Protein AF-A0A382G073-F1 (afdb_monomer_lite)

Sequence (116 aa):
VAFASDPERPVTLIGGKNGSGKTTLLESILVALYGSRSRGLLGFTNYPEFLRELTHDSSSDGSISLVFDRREDGKDRRYGLVRRWKVPLYDPPKERFTVTVDGEERTDLVASWPEY

pLDDT: mean 92.09, std 7.28, range [54.09, 98.06]

Radius of gyration: 15.66 Å; chains: 1; bounding box: 41×27×48 Å

Foldseek 3Di:
DDDDADPVRRDDDDDDDPVPCPVVVVLLVLCQQAPVNCCVVPVDDDRLVVLVVNDDPVDQKDKGKDWDWDQDPNDTKIKIKMWMWGRDPPDRIDIDIWMDIPRHTDPVCVVCSNVD

Structure (mmCIF, N/CA/C/O backbone):
data_AF-A0A382G073-F1
#
_entry.id   AF-A0A382G073-F1
#
loop_
_atom_site.group_PDB
_atom_site.id
_atom_site.type_symbol
_atom_site.label_atom_id
_atom_site.label_alt_id
_atom_site.label_comp_id
_atom_site.label_asym_id
_atom_site.label_entity_id
_atom_site.label_seq_id
_atom_site.pdbx_PDB_ins_code
_atom_site.Cartn_x
_atom_site.Cartn_y
_atom_site.Cartn_z
_atom_site.occupancy
_atom_site.B_iso_or_equiv
_atom_site.auth_seq_id
_atom_site.auth_comp_id
_atom_site.auth_asym_id
_atom_site.auth_atom_id
_atom_site.pdbx_PDB_model_num
ATOM 1 N N . VAL A 1 1 ? 2.695 -12.979 7.582 1.00 54.09 1 VAL A N 1
ATOM 2 C CA . VAL A 1 1 ? 2.792 -12.441 8.961 1.00 54.09 1 VAL A CA 1
ATOM 3 C C . VAL A 1 1 ? 1.820 -11.282 9.061 1.00 54.09 1 VAL A C 1
ATOM 5 O O . VAL A 1 1 ? 1.816 -10.470 8.147 1.00 54.09 1 VAL A O 1
ATOM 8 N N . ALA A 1 2 ? 0.972 -11.242 10.088 1.00 64.12 2 ALA A N 1
ATOM 9 C CA . ALA A 1 2 ? 0.110 -10.094 10.363 1.00 64.12 2 ALA A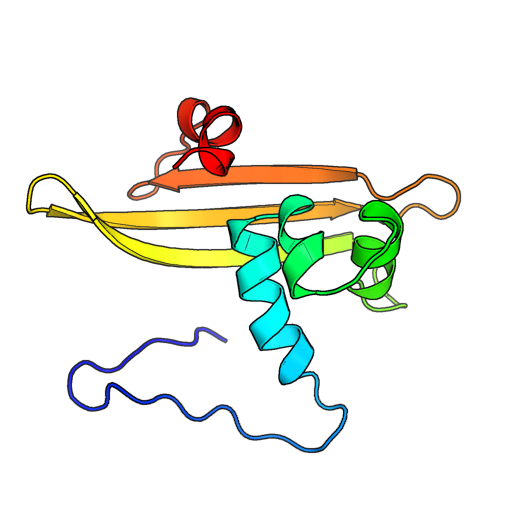 CA 1
ATOM 10 C C . ALA A 1 2 ? 0.747 -9.271 11.489 1.00 64.12 2 ALA A C 1
ATOM 12 O O . ALA A 1 2 ? 1.119 -9.838 12.516 1.00 64.12 2 ALA A O 1
ATOM 13 N N . PHE A 1 3 ? 0.901 -7.965 11.283 1.00 70.00 3 PHE A N 1
ATOM 14 C CA . PHE A 1 3 ? 1.297 -7.030 12.334 1.00 70.00 3 PHE A CA 1
ATOM 15 C C . PHE A 1 3 ? 0.010 -6.445 12.915 1.00 70.00 3 PHE A C 1
ATOM 17 O O . PHE A 1 3 ? -0.727 -5.775 12.197 1.00 70.00 3 PHE A O 1
ATOM 24 N N . ALA A 1 4 ? -0.294 -6.752 14.174 1.00 67.19 4 ALA A N 1
ATOM 25 C CA . ALA A 1 4 ? -1.484 -6.268 14.865 1.00 67.19 4 ALA A CA 1
ATOM 26 C C . ALA A 1 4 ? -1.071 -5.611 16.184 1.00 67.19 4 ALA A C 1
ATOM 28 O O . ALA A 1 4 ? -0.150 -6.089 16.851 1.00 67.19 4 ALA A O 1
ATOM 29 N N . SER A 1 5 ? -1.748 -4.523 16.547 1.00 70.38 5 SER A N 1
ATOM 30 C CA . SER A 1 5 ? -1.601 -3.911 17.863 1.00 70.38 5 SER A CA 1
ATOM 31 C C . SER A 1 5 ? -2.304 -4.767 18.912 1.00 70.38 5 SER A C 1
ATOM 33 O O . SER A 1 5 ? -3.456 -5.157 18.726 1.00 70.38 5 SER A O 1
ATOM 35 N N . ASP A 1 6 ? -1.628 -5.013 20.026 1.00 79.75 6 ASP A N 1
ATOM 36 C CA . ASP A 1 6 ? -2.236 -5.549 21.240 1.00 79.75 6 ASP A CA 1
ATOM 37 C C . ASP A 1 6 ? -2.784 -4.355 22.051 1.00 79.75 6 ASP A C 1
ATOM 39 O O . ASP A 1 6 ? -2.021 -3.423 22.318 1.00 79.75 6 ASP A O 1
ATOM 43 N N . PRO A 1 7 ? -4.078 -4.320 22.425 1.00 83.19 7 PRO A N 1
ATOM 44 C CA . PRO A 1 7 ? -4.639 -3.224 23.218 1.00 83.19 7 PRO A CA 1
ATOM 45 C C . PRO A 1 7 ? -3.909 -2.984 24.546 1.00 83.19 7 PRO A C 1
ATOM 47 O O . PRO A 1 7 ? -3.840 -1.847 25.010 1.00 83.19 7 PRO A O 1
ATOM 50 N N . GLU A 1 8 ? -3.330 -4.028 25.142 1.00 91.31 8 GLU A N 1
ATOM 51 C CA . GLU A 1 8 ? -2.535 -3.924 26.369 1.00 91.31 8 GLU A CA 1
ATOM 52 C C . GLU A 1 8 ? -1.066 -3.573 26.081 1.00 91.31 8 GLU A C 1
ATOM 54 O O . GLU A 1 8 ? -0.332 -3.134 26.970 1.00 91.31 8 GLU A O 1
ATOM 59 N N . ARG A 1 9 ? -0.616 -3.748 24.832 1.00 87.00 9 ARG A N 1
ATOM 60 C CA . ARG A 1 9 ? 0.751 -3.469 24.366 1.00 87.00 9 ARG A CA 1
ATOM 61 C C . ARG A 1 9 ? 0.705 -2.744 23.015 1.00 87.00 9 ARG A C 1
ATOM 63 O O . ARG A 1 9 ? 1.034 -3.331 21.980 1.00 87.00 9 ARG A O 1
ATOM 70 N N . PRO A 1 10 ? 0.345 -1.447 23.006 1.00 87.94 10 PRO A N 1
ATOM 71 C CA . PRO A 1 10 ? 0.025 -0.706 21.781 1.00 87.94 10 PRO A CA 1
ATOM 72 C C . PRO A 1 10 ? 1.248 -0.383 20.908 1.00 87.94 10 PRO A C 1
ATOM 74 O O . PRO A 1 10 ? 1.115 0.251 19.865 1.00 87.94 10 PRO A O 1
ATOM 77 N N . VAL A 1 11 ? 2.450 -0.789 21.326 1.00 88.62 11 VAL A N 1
ATOM 78 C CA . VAL A 1 11 ? 3.701 -0.540 20.607 1.00 88.62 11 VAL A CA 1
ATOM 79 C C . VAL A 1 11 ? 4.220 -1.847 20.021 1.00 88.62 11 VAL A C 1
ATOM 81 O O . VAL A 1 11 ? 4.639 -2.748 20.747 1.00 88.62 11 VAL A O 1
ATOM 84 N N . THR A 1 12 ? 4.258 -1.926 18.692 1.00 87.88 12 THR A N 1
ATOM 85 C CA . THR A 1 12 ? 4.888 -3.030 17.960 1.00 87.88 12 THR A CA 1
ATOM 86 C C . THR A 1 12 ? 6.273 -2.610 17.473 1.00 87.88 12 THR A C 1
ATOM 88 O O . THR A 1 12 ? 6.406 -1.678 16.682 1.00 87.88 12 THR A O 1
ATOM 91 N N . LEU A 1 13 ? 7.317 -3.317 17.913 1.00 90.06 13 LEU A N 1
ATOM 92 C CA . LEU A 1 13 ? 8.681 -3.118 17.421 1.00 90.06 13 LEU A CA 1
ATOM 93 C C . LEU A 1 13 ? 8.959 -4.027 16.219 1.00 90.06 13 LEU A C 1
ATOM 95 O O . LEU A 1 13 ? 8.851 -5.248 16.316 1.00 90.06 13 LEU A O 1
ATOM 99 N N . ILE A 1 14 ? 9.403 -3.435 15.112 1.00 89.44 14 ILE A N 1
ATOM 100 C CA . ILE A 1 14 ? 9.865 -4.163 13.925 1.00 89.44 14 ILE A CA 1
ATOM 101 C C . ILE A 1 14 ? 11.398 -4.125 13.901 1.00 89.44 14 ILE A C 1
ATOM 103 O O . ILE A 1 14 ? 12.014 -3.139 13.495 1.00 89.44 14 ILE A O 1
ATOM 107 N N . GLY A 1 15 ? 12.022 -5.207 14.373 1.00 91.31 15 GLY A N 1
ATOM 108 C CA . GLY A 1 15 ? 13.478 -5.378 14.393 1.00 91.31 15 GLY A CA 1
ATOM 109 C C . GLY A 1 15 ? 14.031 -6.025 13.118 1.00 91.31 15 GLY A C 1
ATOM 110 O O . GLY A 1 15 ? 13.335 -6.760 12.423 1.00 91.31 15 GLY A O 1
ATOM 111 N N . GLY A 1 16 ? 15.306 -5.778 12.809 1.00 92.81 16 GLY A N 1
ATOM 112 C CA . GLY A 1 16 ? 15.986 -6.392 11.662 1.00 92.81 16 GLY A CA 1
ATOM 113 C C . GLY A 1 16 ? 17.289 -5.687 11.287 1.00 92.81 16 GLY A C 1
ATOM 114 O O . GLY A 1 16 ? 17.494 -4.519 11.626 1.00 92.81 16 GLY A O 1
ATOM 115 N N . LYS A 1 17 ? 18.173 -6.379 10.561 1.00 95.31 17 LYS A N 1
ATOM 116 C CA . LYS A 1 17 ? 19.448 -5.817 10.078 1.00 95.31 17 LYS A CA 1
ATOM 117 C C . LYS A 1 17 ? 19.227 -4.730 9.017 1.00 95.31 17 LYS A C 1
ATOM 119 O O . LYS A 1 17 ? 18.139 -4.588 8.458 1.00 95.31 17 LYS A O 1
ATOM 124 N N . ASN A 1 18 ? 20.250 -3.929 8.734 1.00 93.75 18 ASN A N 1
ATOM 125 C CA . ASN A 1 18 ? 20.206 -3.016 7.588 1.00 93.75 18 ASN A CA 1
ATOM 126 C C . ASN A 1 18 ? 20.027 -3.821 6.293 1.00 93.75 18 ASN A C 1
ATOM 128 O O . ASN A 1 18 ? 20.559 -4.922 6.177 1.00 93.75 18 ASN A O 1
ATOM 132 N N . GLY A 1 19 ? 19.210 -3.307 5.371 1.00 90.56 19 GLY A N 1
ATOM 133 C CA . GLY A 1 19 ? 18.843 -4.022 4.145 1.00 90.56 19 GLY A CA 1
ATOM 134 C C . GLY A 1 19 ? 17.809 -5.144 4.318 1.00 90.56 19 GLY A C 1
ATOM 135 O O . GLY A 1 19 ? 17.435 -5.759 3.332 1.00 90.56 19 GLY A O 1
ATOM 136 N N . SER A 1 20 ? 17.283 -5.404 5.524 1.00 92.38 20 SER A N 1
ATOM 137 C CA . SER A 1 20 ? 16.282 -6.469 5.738 1.00 92.38 20 SER A CA 1
ATOM 138 C C . SER A 1 20 ? 14.846 -6.094 5.332 1.00 92.38 20 SER A C 1
ATOM 140 O O . SER A 1 20 ? 13.912 -6.783 5.731 1.00 92.38 20 SER A O 1
ATOM 142 N N . GLY A 1 21 ? 14.644 -4.967 4.640 1.00 91.69 21 GLY A N 1
ATOM 143 C CA . GLY A 1 21 ? 13.322 -4.519 4.178 1.00 91.69 21 GLY A CA 1
ATOM 144 C C . GLY A 1 21 ? 12.452 -3.776 5.202 1.00 91.69 21 GLY A C 1
ATOM 145 O O . GLY A 1 21 ? 11.270 -3.580 4.951 1.00 91.69 21 GLY A O 1
ATOM 146 N N . LYS A 1 22 ? 12.992 -3.331 6.350 1.00 94.44 22 LYS A N 1
ATOM 147 C CA . LYS A 1 22 ? 12.209 -2.580 7.361 1.00 94.44 22 LYS A CA 1
ATOM 148 C C . LYS A 1 22 ? 11.573 -1.306 6.793 1.00 94.44 22 LYS A C 1
ATOM 150 O O . LYS A 1 22 ? 10.398 -1.054 7.025 1.00 94.44 22 LYS A O 1
ATOM 155 N N . THR A 1 23 ? 12.353 -0.520 6.051 1.00 92.62 23 THR A N 1
ATOM 156 C CA . THR A 1 23 ? 11.865 0.703 5.403 1.00 92.62 23 THR A CA 1
ATOM 157 C C . THR A 1 23 ? 10.831 0.356 4.338 1.00 92.62 23 THR A C 1
ATOM 159 O O . THR A 1 23 ? 9.726 0.871 4.405 1.00 92.62 23 THR A O 1
ATOM 162 N N . THR A 1 24 ? 11.120 -0.619 3.471 1.00 93.31 24 THR A N 1
ATOM 163 C CA . THR A 1 24 ? 10.189 -1.116 2.444 1.00 93.31 24 THR A CA 1
ATOM 164 C C . THR A 1 24 ? 8.844 -1.548 3.032 1.00 93.31 24 THR A C 1
ATOM 166 O O . THR A 1 24 ? 7.794 -1.259 2.465 1.00 93.31 24 THR A O 1
ATOM 169 N N . LEU A 1 25 ? 8.848 -2.197 4.201 1.00 92.88 25 LEU A N 1
ATOM 170 C CA . LEU A 1 25 ? 7.623 -2.558 4.913 1.00 92.88 25 LEU A CA 1
ATOM 171 C C . LEU A 1 25 ? 6.809 -1.316 5.312 1.00 92.88 25 LEU A C 1
ATOM 173 O O . LEU A 1 25 ? 5.604 -1.288 5.074 1.00 92.88 25 LEU A O 1
ATOM 177 N N . LEU A 1 26 ? 7.441 -0.285 5.878 1.00 92.44 26 LEU A N 1
ATOM 178 C CA . LEU A 1 26 ? 6.755 0.960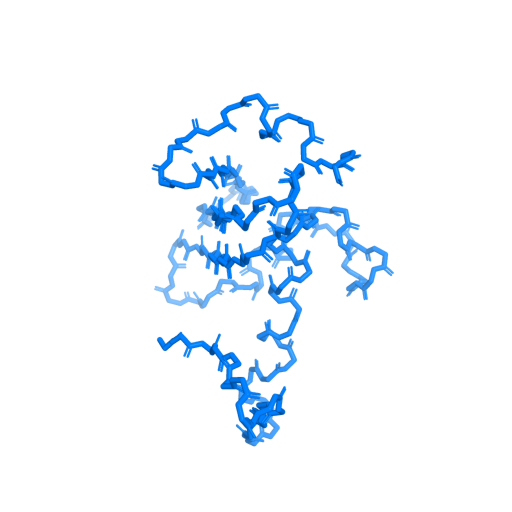 6.252 1.00 92.44 26 LEU A CA 1
ATOM 179 C C . LEU A 1 26 ? 6.273 1.746 5.024 1.00 92.44 26 LEU A C 1
ATOM 181 O O . LEU A 1 26 ? 5.149 2.243 5.009 1.00 92.44 26 LEU A O 1
ATOM 185 N N . GLU A 1 27 ? 7.081 1.809 3.968 1.00 94.56 27 GLU A N 1
ATOM 186 C CA . GLU A 1 27 ? 6.722 2.453 2.701 1.00 94.56 27 GLU A CA 1
ATOM 187 C C . GLU A 1 27 ? 5.530 1.754 2.039 1.00 94.56 27 GLU A C 1
ATOM 189 O O . GLU A 1 27 ? 4.645 2.424 1.507 1.00 94.56 27 GLU A O 1
ATOM 194 N N . SER A 1 28 ? 5.434 0.422 2.146 1.00 95.19 28 SER A N 1
ATOM 195 C CA . SER A 1 28 ? 4.310 -0.340 1.592 1.00 95.19 28 SER A CA 1
ATOM 196 C C . SER A 1 28 ? 2.954 0.091 2.160 1.00 95.19 28 SER A C 1
ATOM 198 O O . SER A 1 28 ? 1.960 0.038 1.442 1.00 95.19 28 SER A O 1
ATOM 200 N N . ILE A 1 29 ? 2.903 0.599 3.399 1.00 95.31 29 ILE A N 1
ATOM 201 C CA . ILE A 1 29 ? 1.674 1.146 3.998 1.00 95.31 29 ILE A CA 1
ATOM 202 C C . ILE A 1 29 ? 1.237 2.404 3.240 1.00 95.31 29 ILE A C 1
ATOM 204 O O . ILE A 1 29 ? 0.068 2.534 2.871 1.00 95.31 29 ILE A O 1
ATOM 208 N N . LEU A 1 30 ? 2.179 3.307 2.947 1.00 95.88 30 LEU A N 1
ATOM 209 C CA . LEU A 1 30 ? 1.910 4.519 2.170 1.00 95.88 30 LEU A CA 1
ATOM 210 C C . LEU A 1 30 ? 1.477 4.178 0.744 1.00 95.88 30 LEU A C 1
ATOM 212 O O . LEU A 1 30 ? 0.552 4.794 0.217 1.00 95.88 30 LEU A O 1
ATOM 216 N N . VAL A 1 31 ? 2.100 3.173 0.127 1.00 96.81 31 VAL A N 1
ATOM 217 C CA . VAL A 1 31 ? 1.699 2.701 -1.203 1.00 96.81 31 VAL A CA 1
ATOM 218 C C . VAL A 1 31 ? 0.311 2.067 -1.157 1.00 96.81 31 VAL A C 1
ATOM 220 O O . VAL A 1 31 ? -0.509 2.381 -2.011 1.00 96.81 31 VAL A O 1
ATOM 223 N N . ALA A 1 32 ? -0.005 1.237 -0.159 1.00 96.88 32 ALA A N 1
ATOM 224 C CA . ALA A 1 32 ? -1.329 0.633 -0.005 1.00 96.88 32 ALA A CA 1
ATOM 225 C C . ALA A 1 32 ? -2.429 1.698 0.072 1.00 96.88 32 ALA A C 1
ATOM 227 O O . ALA A 1 32 ? -3.426 1.610 -0.648 1.00 96.88 32 ALA A O 1
ATOM 228 N N . LEU A 1 33 ? -2.215 2.734 0.886 1.00 96.12 33 LEU A N 1
ATOM 229 C CA . LEU A 1 33 ? -3.167 3.826 1.068 1.00 96.12 33 LEU A CA 1
ATOM 230 C C . LEU A 1 33 ? -3.256 4.722 -0.173 1.00 96.12 33 LEU A C 1
ATOM 232 O O . LEU A 1 33 ? -4.350 4.964 -0.672 1.00 96.12 33 LEU A O 1
ATOM 236 N N . TYR A 1 34 ? -2.125 5.174 -0.716 1.00 95.56 34 TYR A N 1
ATOM 237 C CA . TYR A 1 34 ? -2.102 6.303 -1.656 1.00 95.56 34 TYR A CA 1
ATOM 238 C C . TYR A 1 34 ? -1.693 5.946 -3.088 1.00 95.56 34 TYR A C 1
ATOM 240 O O . TYR A 1 34 ? -1.848 6.771 -3.992 1.00 95.56 34 TYR A O 1
ATOM 248 N N . GLY A 1 35 ? -1.165 4.747 -3.327 1.00 95.75 35 GLY A N 1
ATOM 249 C CA . GLY A 1 35 ? -0.665 4.327 -4.634 1.00 95.75 35 GLY A CA 1
ATOM 250 C C . GLY A 1 35 ? 0.327 5.340 -5.207 1.00 95.75 35 GLY A C 1
ATOM 251 O O . GLY A 1 35 ? 1.226 5.811 -4.507 1.00 95.75 35 GLY A O 1
ATOM 252 N N . SER A 1 36 ? 0.113 5.765 -6.452 1.00 95.31 36 SER A N 1
ATOM 253 C CA . SER A 1 36 ? 0.944 6.774 -7.126 1.00 95.31 36 SER A CA 1
ATOM 254 C C . SER A 1 36 ? 1.002 8.131 -6.412 1.00 95.31 36 SER A C 1
ATOM 256 O O . SER A 1 36 ? 1.964 8.877 -6.599 1.00 95.31 36 SER A O 1
ATOM 258 N N . ARG A 1 37 ? 0.024 8.463 -5.555 1.00 94.81 37 ARG A N 1
ATOM 259 C CA . ARG A 1 37 ? 0.019 9.716 -4.778 1.00 94.81 37 ARG A CA 1
ATOM 260 C C . ARG A 1 37 ? 1.007 9.708 -3.610 1.00 94.81 37 ARG A C 1
ATOM 262 O O . ARG A 1 37 ? 1.354 10.777 -3.120 1.00 94.81 37 ARG A O 1
ATOM 269 N N . SER A 1 38 ? 1.545 8.547 -3.227 1.00 95.25 38 SER A N 1
ATOM 270 C CA . SER A 1 38 ? 2.635 8.455 -2.239 1.00 95.25 38 SER A CA 1
ATOM 271 C C . SER A 1 38 ? 3.960 9.063 -2.729 1.00 95.25 38 SER A C 1
ATOM 273 O O . SER A 1 38 ? 4.902 9.190 -1.951 1.00 95.25 38 SER A O 1
ATOM 275 N N . ARG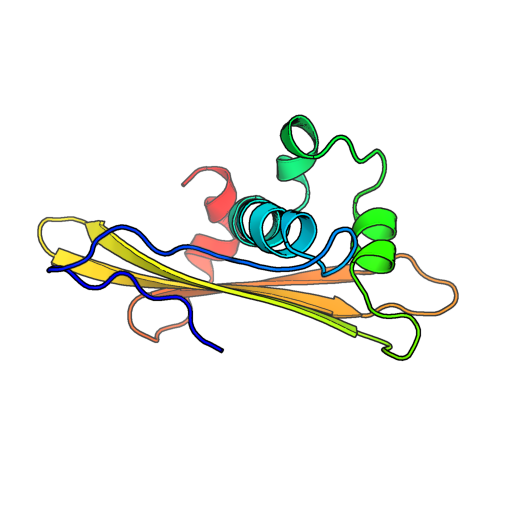 A 1 39 ? 4.025 9.519 -3.990 1.00 94.75 39 ARG A N 1
ATOM 276 C CA . ARG A 1 39 ? 5.199 10.142 -4.614 1.00 94.75 39 ARG A CA 1
ATOM 277 C C . ARG A 1 39 ? 5.847 11.240 -3.775 1.00 94.75 39 ARG A C 1
ATOM 279 O O . ARG A 1 39 ? 7.063 11.265 -3.650 1.00 94.75 39 ARG A O 1
ATOM 286 N N . GLY A 1 40 ? 5.049 12.146 -3.209 1.00 92.44 40 GLY A N 1
ATOM 287 C CA . GLY A 1 40 ? 5.574 13.259 -2.408 1.00 92.44 40 GLY A CA 1
ATOM 288 C C . GLY A 1 40 ? 6.234 12.818 -1.098 1.00 92.44 40 GLY A C 1
ATOM 289 O O . GLY A 1 40 ? 7.048 13.555 -0.557 1.00 92.44 40 GLY A O 1
ATOM 290 N N . LEU A 1 41 ? 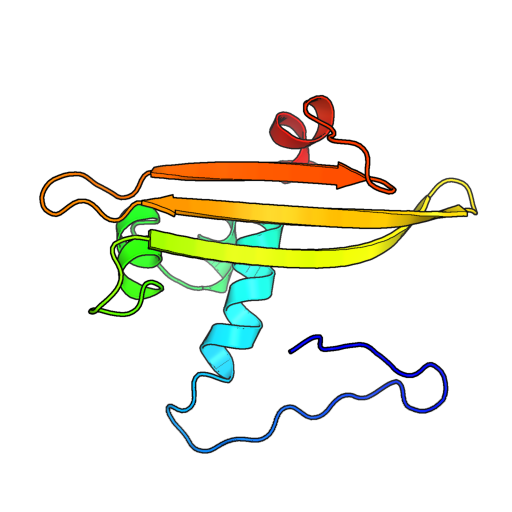5.898 11.620 -0.608 1.00 93.31 41 LEU A N 1
ATOM 291 C CA . LEU A 1 41 ? 6.434 11.044 0.626 1.00 93.31 41 LEU A CA 1
ATOM 292 C C . LEU A 1 41 ? 7.617 10.106 0.357 1.00 93.31 41 LEU A C 1
ATOM 294 O O . LEU A 1 41 ? 8.538 10.049 1.162 1.00 93.31 41 LEU A O 1
ATOM 298 N N . LEU A 1 42 ? 7.583 9.378 -0.764 1.00 94.75 42 LEU A N 1
ATOM 299 C CA . LEU A 1 42 ? 8.560 8.337 -1.105 1.00 94.75 42 LEU A CA 1
ATOM 300 C C . LEU A 1 42 ? 9.626 8.783 -2.116 1.00 94.75 42 LEU A C 1
ATOM 302 O O . LEU A 1 42 ? 10.643 8.119 -2.270 1.00 94.75 42 LEU A O 1
ATOM 306 N N . GLY A 1 43 ? 9.416 9.895 -2.824 1.00 94.06 43 GLY A N 1
ATOM 307 C CA . GLY A 1 43 ? 10.426 10.494 -3.701 1.00 94.06 43 GLY A CA 1
ATOM 308 C C . GLY A 1 43 ? 10.657 9.792 -5.045 1.00 94.06 43 GLY A C 1
ATOM 309 O O . GLY A 1 43 ? 11.576 10.178 -5.765 1.00 94.06 43 GLY A O 1
ATOM 310 N N . PHE A 1 44 ? 9.843 8.803 -5.431 1.00 94.12 44 PHE A N 1
ATOM 311 C CA . PHE A 1 44 ? 9.949 8.193 -6.763 1.00 94.12 44 PHE A CA 1
ATOM 312 C C . PHE A 1 44 ? 9.534 9.169 -7.877 1.00 94.12 44 PHE A C 1
ATOM 314 O O . PHE A 1 44 ? 8.744 10.089 -7.679 1.00 94.12 44 PHE A O 1
ATOM 321 N N . THR A 1 45 ? 10.026 8.968 -9.096 1.00 94.00 45 THR A N 1
ATOM 322 C CA . THR A 1 45 ? 9.684 9.824 -10.250 1.00 94.00 45 THR A CA 1
ATOM 323 C C . THR A 1 45 ? 8.640 9.182 -11.160 1.00 94.00 45 THR A C 1
ATOM 325 O O . THR A 1 45 ? 7.753 9.871 -11.669 1.00 94.00 45 THR A O 1
ATOM 328 N N . ASN A 1 46 ? 8.703 7.858 -11.312 1.00 95.81 46 ASN A N 1
ATOM 329 C CA . ASN A 1 46 ? 7.836 7.051 -12.162 1.00 95.81 46 ASN A CA 1
ATOM 330 C C . ASN A 1 46 ? 7.224 5.911 -11.335 1.00 95.81 46 ASN A C 1
ATOM 332 O O . ASN A 1 46 ? 7.939 5.077 -10.790 1.00 95.81 46 ASN A O 1
ATOM 336 N N . TYR A 1 47 ? 5.893 5.892 -11.227 1.00 96.44 47 TYR A N 1
ATOM 337 C CA . TYR A 1 47 ? 5.194 4.923 -10.385 1.00 96.44 47 TYR A CA 1
ATOM 338 C C . TYR A 1 47 ? 5.264 3.477 -10.914 1.00 96.44 47 TYR A C 1
ATOM 340 O O . TYR A 1 47 ? 5.604 2.598 -10.129 1.00 96.44 47 TYR A O 1
ATOM 348 N N . PRO A 1 48 ? 5.011 3.194 -12.209 1.00 96.44 48 PRO A N 1
ATOM 349 C CA . PRO A 1 48 ? 5.264 1.869 -12.774 1.00 96.44 48 PRO A CA 1
ATOM 350 C C . PRO A 1 48 ? 6.677 1.320 -12.518 1.00 96.44 48 PRO A C 1
ATOM 352 O O . PRO A 1 48 ? 6.802 0.161 -12.134 1.00 96.44 48 PRO A O 1
ATOM 355 N N . GLU A 1 49 ? 7.728 2.131 -12.680 1.00 95.19 49 GLU A N 1
ATOM 356 C CA . GLU A 1 49 ? 9.102 1.686 -12.383 1.00 95.19 49 GLU A CA 1
ATOM 357 C C . GLU A 1 49 ? 9.302 1.411 -10.892 1.00 95.19 49 GLU A C 1
ATOM 359 O O . GLU A 1 49 ? 9.850 0.380 -10.520 1.00 95.19 49 GLU A O 1
ATOM 364 N N . PHE A 1 50 ? 8.749 2.261 -10.028 1.00 95.62 50 PHE A N 1
ATOM 365 C CA . PHE A 1 50 ? 8.765 2.025 -8.589 1.00 95.62 50 PHE A CA 1
ATOM 366 C C . PHE A 1 50 ? 8.055 0.713 -8.194 1.00 95.62 50 PHE A C 1
ATOM 368 O O . PHE A 1 50 ? 8.546 -0.033 -7.353 1.00 95.62 50 PHE A O 1
ATOM 375 N N . LEU A 1 51 ? 6.930 0.364 -8.833 1.00 96.25 51 LEU A N 1
ATOM 376 C CA . LEU A 1 51 ? 6.273 -0.934 -8.621 1.00 96.25 51 LEU A CA 1
ATOM 377 C C . LEU A 1 51 ? 7.146 -2.113 -9.077 1.00 96.25 51 LEU A C 1
ATOM 379 O O . LEU A 1 51 ? 7.132 -3.170 -8.440 1.00 96.25 51 LEU A O 1
ATOM 383 N N . ARG A 1 52 ? 7.909 -1.947 -10.165 1.00 94.81 52 ARG A N 1
ATOM 384 C CA . ARG A 1 52 ? 8.894 -2.942 -10.611 1.00 94.81 52 ARG A CA 1
ATOM 385 C C . ARG A 1 52 ? 9.993 -3.119 -9.563 1.00 94.81 52 ARG A C 1
ATOM 387 O O . ARG A 1 52 ? 10.252 -4.253 -9.191 1.00 94.81 52 ARG A O 1
ATOM 394 N N . GLU A 1 53 ? 10.554 -2.032 -9.037 1.00 92.56 53 GLU A N 1
ATOM 395 C CA . GLU A 1 53 ? 11.581 -2.060 -7.978 1.00 92.56 53 GLU A CA 1
ATOM 396 C C . GLU A 1 53 ? 11.078 -2.676 -6.661 1.00 92.56 53 GLU A C 1
ATOM 398 O O . GLU A 1 53 ? 11.831 -3.340 -5.952 1.00 92.56 53 GLU A O 1
ATOM 403 N N . LEU A 1 54 ? 9.792 -2.506 -6.336 1.00 93.31 54 LEU A N 1
ATOM 404 C CA . LEU A 1 54 ? 9.155 -3.169 -5.191 1.00 93.31 54 LEU A CA 1
ATOM 405 C C . LEU A 1 54 ? 8.912 -4.671 -5.407 1.00 93.31 54 LEU A C 1
ATOM 407 O O . LEU A 1 54 ? 8.544 -5.377 -4.465 1.00 93.31 54 LEU A O 1
ATOM 411 N N . THR A 1 55 ? 9.068 -5.167 -6.632 1.00 94.00 55 THR A N 1
ATOM 412 C CA . THR A 1 55 ? 8.853 -6.575 -6.963 1.00 94.00 55 THR A CA 1
ATOM 413 C C . THR A 1 55 ? 10.172 -7.318 -6.879 1.00 94.00 55 THR A C 1
ATOM 415 O O . THR A 1 55 ? 11.171 -6.904 -7.449 1.00 94.00 55 THR A O 1
ATOM 418 N N . HIS A 1 56 ? 10.177 -8.442 -6.170 1.00 92.50 56 HIS A N 1
ATOM 419 C CA . HIS A 1 56 ? 11.365 -9.279 -6.085 1.00 92.50 56 HIS A CA 1
ATOM 420 C C . HIS A 1 56 ? 11.762 -9.814 -7.474 1.00 92.50 56 HIS A C 1
ATOM 422 O O . HIS A 1 56 ? 10.897 -10.311 -8.188 1.00 92.50 56 HIS A O 1
ATOM 428 N N . ASP A 1 57 ? 13.055 -9.785 -7.814 1.00 88.00 57 ASP A N 1
ATOM 429 C CA . ASP A 1 57 ? 13.594 -10.123 -9.147 1.00 88.00 57 ASP A CA 1
ATOM 430 C C . ASP A 1 57 ? 13.159 -11.487 -9.710 1.00 88.00 57 ASP A C 1
ATOM 432 O O . ASP A 1 57 ? 13.115 -11.679 -10.923 1.00 88.00 57 ASP A O 1
ATOM 436 N N . SER A 1 58 ? 12.842 -12.455 -8.842 1.00 91.44 58 SER A N 1
ATOM 437 C CA . SER A 1 58 ? 12.367 -13.784 -9.254 1.00 91.44 58 SER A CA 1
ATOM 438 C C . SER A 1 58 ? 10.842 -13.885 -9.424 1.00 91.44 58 SER A C 1
ATOM 440 O O . SER A 1 58 ? 10.330 -14.967 -9.711 1.00 91.44 58 SER A O 1
ATOM 442 N N . SER A 1 59 ? 10.107 -12.779 -9.265 1.00 93.38 59 SER A N 1
ATOM 443 C CA . SER A 1 59 ? 8.650 -12.709 -9.388 1.00 93.38 59 SER A CA 1
ATOM 444 C C . SER A 1 59 ? 8.213 -11.878 -10.594 1.00 93.38 59 SER A C 1
ATOM 446 O O . SER A 1 59 ? 8.766 -10.825 -10.894 1.00 93.38 59 SER A O 1
ATOM 448 N N . SER A 1 60 ? 7.142 -12.322 -11.251 1.00 93.94 60 SER A N 1
ATOM 449 C CA . SER A 1 60 ? 6.458 -11.577 -12.319 1.00 93.94 60 SER A CA 1
ATOM 450 C C . SER A 1 60 ? 5.301 -10.711 -11.812 1.00 93.94 60 SER A C 1
ATOM 452 O O . SER A 1 60 ? 4.565 -10.110 -12.601 1.00 93.94 60 SER A O 1
ATOM 454 N N . ASP A 1 61 ? 5.072 -10.694 -10.501 1.00 96.12 61 ASP A N 1
ATOM 455 C CA . ASP A 1 61 ? 4.001 -9.932 -9.880 1.00 96.12 61 ASP A CA 1
ATOM 456 C C . ASP A 1 61 ? 4.300 -9.503 -8.454 1.00 96.12 61 ASP A C 1
ATOM 458 O O . ASP A 1 61 ? 5.073 -10.131 -7.730 1.00 96.12 61 ASP A O 1
ATOM 462 N N . GLY A 1 62 ? 3.660 -8.402 -8.078 1.00 96.44 62 GLY A N 1
ATOM 463 C CA . GLY A 1 62 ? 3.736 -7.822 -6.753 1.00 96.44 62 GLY A CA 1
ATOM 464 C C . GLY A 1 62 ? 2.344 -7.523 -6.218 1.00 96.44 62 GLY A C 1
ATOM 465 O O . GLY A 1 62 ? 1.384 -7.297 -6.965 1.00 96.44 62 GLY A O 1
ATOM 466 N N . SER A 1 63 ? 2.222 -7.555 -4.895 1.00 97.19 63 SER A N 1
ATOM 467 C CA . SER A 1 63 ? 0.994 -7.153 -4.227 1.00 97.19 63 SER A CA 1
ATOM 468 C C . SER A 1 63 ? 1.263 -6.583 -2.849 1.00 97.19 63 SER A C 1
ATOM 470 O O . SER A 1 63 ? 2.175 -7.023 -2.152 1.00 97.19 63 SER A O 1
ATOM 472 N N . ILE A 1 64 ? 0.424 -5.634 -2.449 1.00 96.81 64 ILE A N 1
ATOM 473 C CA . ILE A 1 64 ? 0.378 -5.086 -1.100 1.00 96.81 64 ILE A CA 1
ATOM 474 C C . ILE A 1 64 ? -1.060 -5.207 -0.616 1.00 96.81 64 ILE A C 1
ATOM 476 O O . ILE A 1 64 ? -1.999 -4.854 -1.331 1.00 96.81 64 ILE A O 1
ATOM 480 N N . SER A 1 65 ? -1.231 -5.731 0.595 1.00 96.31 65 SER A N 1
ATOM 481 C CA . SER A 1 65 ? -2.528 -5.834 1.260 1.00 96.31 65 SER A CA 1
ATOM 482 C C . SER A 1 65 ? -2.452 -5.164 2.624 1.00 96.31 65 SER A C 1
ATOM 484 O O . SER A 1 65 ? -1.581 -5.503 3.423 1.00 96.31 65 SER A O 1
ATOM 486 N N . LEU A 1 66 ? -3.361 -4.229 2.883 1.00 95.94 66 LEU A N 1
ATOM 487 C CA . LEU A 1 66 ? -3.477 -3.520 4.152 1.00 95.94 66 LEU A CA 1
ATOM 488 C C . LEU A 1 66 ? -4.890 -3.708 4.692 1.00 95.94 66 LEU A C 1
ATOM 490 O O . LEU A 1 66 ? -5.862 -3.475 3.981 1.00 95.94 66 LEU A O 1
ATOM 494 N N . VAL A 1 67 ? -4.993 -4.119 5.950 1.00 95.25 67 VAL A N 1
ATOM 495 C CA . VAL A 1 67 ? -6.268 -4.266 6.650 1.00 95.25 67 VAL A CA 1
ATOM 496 C C . VAL A 1 67 ? -6.205 -3.428 7.911 1.00 95.25 67 VAL A C 1
ATOM 498 O O . VAL A 1 67 ? -5.227 -3.522 8.652 1.00 95.25 67 VAL A O 1
ATOM 501 N N . PHE A 1 68 ? -7.222 -2.608 8.135 1.00 93.19 68 PHE A N 1
ATOM 502 C CA . PHE A 1 68 ? -7.301 -1.733 9.297 1.00 93.19 68 PHE A CA 1
ATOM 503 C C . PHE A 1 68 ? -8.753 -1.483 9.684 1.00 93.19 68 PHE A C 1
ATOM 505 O O . PHE A 1 68 ? -9.650 -1.553 8.844 1.00 93.19 68 PHE A O 1
ATOM 512 N N . ASP A 1 69 ? -8.962 -1.166 10.954 1.00 92.75 69 ASP A N 1
ATOM 513 C CA . ASP A 1 69 ? -10.271 -0.797 11.470 1.00 92.75 69 ASP A CA 1
ATOM 514 C C . ASP A 1 69 ? -10.371 0.729 11.549 1.00 92.75 69 ASP A C 1
ATOM 516 O O . ASP A 1 69 ? -9.429 1.418 11.951 1.00 92.75 69 ASP A O 1
ATOM 520 N N . ARG A 1 70 ? -11.520 1.267 11.142 1.00 90.62 70 ARG A N 1
ATOM 521 C CA . ARG A 1 70 ? -11.854 2.687 11.251 1.00 90.62 70 ARG A CA 1
ATOM 522 C C . ARG A 1 70 ? -13.220 2.823 11.896 1.00 90.62 70 ARG A C 1
ATOM 524 O O . ARG A 1 70 ? -14.151 2.110 11.536 1.00 90.62 70 ARG A O 1
ATOM 531 N N . ARG A 1 71 ? -13.358 3.784 12.805 1.00 91.19 71 ARG A N 1
ATOM 532 C CA . ARG A 1 71 ? -14.652 4.107 13.397 1.00 91.19 71 ARG A CA 1
ATOM 533 C C . ARG A 1 71 ? -15.436 5.062 12.497 1.00 91.19 71 ARG A C 1
ATOM 535 O O . ARG A 1 71 ? -14.998 6.188 12.274 1.00 91.19 71 ARG A O 1
ATOM 542 N N . GLU A 1 72 ? -16.595 4.623 12.021 1.00 90.12 72 GLU A N 1
ATOM 543 C CA . GLU A 1 72 ? -17.533 5.386 11.187 1.00 90.12 72 GLU A CA 1
ATOM 544 C C . GLU A 1 72 ? -18.944 5.255 11.762 1.00 90.12 72 GLU A C 1
ATOM 546 O O . GLU A 1 72 ? -19.378 4.162 12.124 1.00 90.12 72 GLU A O 1
ATOM 551 N N . ASP A 1 73 ? -19.642 6.382 11.925 1.00 89.44 73 ASP A N 1
ATOM 552 C CA . ASP A 1 73 ? -20.981 6.440 12.534 1.00 89.44 73 ASP A CA 1
ATOM 553 C C . ASP A 1 73 ? -21.088 5.669 13.865 1.00 89.44 73 ASP A C 1
ATOM 555 O O . ASP A 1 73 ? -22.069 4.989 14.170 1.00 89.44 73 ASP A O 1
ATOM 559 N N . GLY A 1 74 ? -20.023 5.749 14.668 1.00 92.19 74 GLY A N 1
ATOM 560 C CA . GLY A 1 74 ? -19.927 5.095 15.971 1.00 92.19 74 GLY A CA 1
ATOM 561 C C . GLY A 1 74 ? -19.620 3.595 15.933 1.00 92.19 74 GLY A C 1
ATOM 562 O O . GLY A 1 74 ? -19.401 3.037 17.011 1.00 92.19 74 GLY A O 1
ATOM 563 N N . LYS A 1 75 ? -19.540 2.970 14.750 1.00 92.69 75 LYS A N 1
ATOM 564 C CA . LYS A 1 75 ? -19.227 1.547 14.544 1.00 92.69 75 LYS A CA 1
ATOM 565 C C . LYS A 1 75 ? -17.808 1.363 14.016 1.00 92.69 75 LYS A C 1
ATOM 567 O O . LYS A 1 75 ? -17.360 2.131 13.170 1.00 92.69 75 LYS A O 1
ATOM 572 N N . ASP A 1 76 ? -17.128 0.323 14.478 1.00 93.31 76 ASP A N 1
ATOM 573 C CA . ASP A 1 76 ? -15.856 -0.081 13.887 1.00 93.31 76 ASP A CA 1
ATOM 574 C C . ASP A 1 76 ? -16.135 -0.825 12.578 1.00 93.31 76 ASP A C 1
ATOM 576 O O . ASP A 1 76 ? -16.907 -1.785 12.542 1.00 93.31 76 ASP A O 1
ATOM 580 N N . ARG A 1 77 ? -15.547 -0.325 11.493 1.00 95.44 77 ARG A N 1
ATOM 581 C CA . ARG A 1 77 ? -15.640 -0.866 10.139 1.00 95.44 77 ARG A CA 1
ATOM 582 C C . ARG A 1 77 ? -14.261 -1.351 9.730 1.00 95.44 77 ARG A C 1
ATOM 584 O O . ARG A 1 77 ? -13.278 -0.615 9.847 1.00 95.44 77 ARG A O 1
ATOM 591 N N . ARG A 1 78 ? -14.191 -2.577 9.227 1.00 95.75 78 ARG A N 1
ATOM 592 C CA . ARG A 1 78 ? -12.948 -3.212 8.806 1.00 95.75 78 ARG A CA 1
ATOM 593 C C . ARG A 1 78 ? -12.707 -2.968 7.328 1.00 95.75 78 ARG A C 1
ATOM 595 O O . ARG A 1 78 ? -13.385 -3.535 6.472 1.00 95.75 78 ARG A O 1
ATOM 602 N N . TYR A 1 79 ? -11.702 -2.162 7.034 1.00 96.25 79 TYR A N 1
ATOM 603 C CA . TYR A 1 79 ? -11.260 -1.855 5.685 1.00 96.25 79 TYR A CA 1
ATOM 604 C C . TYR A 1 79 ? -10.184 -2.838 5.234 1.00 96.25 79 TYR A C 1
ATOM 606 O O . TYR A 1 79 ? -9.275 -3.187 5.987 1.00 96.25 79 TYR A O 1
ATOM 614 N N . GLY A 1 80 ? -10.271 -3.269 3.980 1.00 97.12 80 GLY A N 1
ATOM 615 C CA . GLY A 1 80 ? -9.254 -4.065 3.307 1.00 97.12 80 GLY A CA 1
ATOM 616 C C . GLY A 1 80 ? -8.875 -3.415 1.988 1.00 97.12 80 GLY A C 1
ATOM 617 O O . GLY A 1 80 ? -9.720 -3.211 1.123 1.00 97.12 80 GLY A O 1
ATOM 618 N N . LEU A 1 81 ? -7.600 -3.087 1.836 1.00 97.62 81 LEU A N 1
ATOM 619 C CA . LEU A 1 81 ? -7.027 -2.501 0.634 1.00 97.62 81 LEU A CA 1
ATOM 620 C C . LEU A 1 81 ? -6.095 -3.506 0.003 1.00 97.62 81 LEU A C 1
ATOM 622 O O . LEU A 1 81 ? -5.210 -4.035 0.677 1.00 97.62 81 LEU A O 1
ATOM 626 N N . VAL A 1 82 ? -6.254 -3.733 -1.294 1.00 98.06 82 VAL A N 1
ATOM 627 C CA . VAL A 1 82 ? -5.337 -4.590 -2.032 1.00 98.06 82 VAL A CA 1
ATOM 628 C C . VAL A 1 82 ? -4.922 -3.914 -3.325 1.00 98.06 82 VAL A C 1
ATOM 630 O O . VAL A 1 82 ? -5.752 -3.613 -4.181 1.00 98.06 82 VAL A O 1
ATOM 633 N N . ARG A 1 83 ? -3.613 -3.707 -3.467 1.00 98.06 83 ARG A N 1
ATOM 634 C CA . ARG A 1 83 ? -2.955 -3.277 -4.701 1.00 98.06 83 ARG A CA 1
ATOM 635 C C . ARG A 1 83 ? -2.179 -4.451 -5.264 1.00 98.06 83 ARG A C 1
ATOM 637 O O . ARG A 1 83 ? -1.422 -5.093 -4.541 1.00 98.06 83 ARG A O 1
ATOM 644 N N . ARG A 1 84 ? -2.395 -4.771 -6.535 1.00 98.06 84 ARG A N 1
ATOM 645 C CA . ARG A 1 84 ? -1.743 -5.882 -7.240 1.00 98.06 84 ARG A CA 1
ATOM 646 C C . ARG A 1 84 ? -1.277 -5.407 -8.595 1.00 98.06 84 ARG A C 1
ATOM 648 O O . ARG A 1 84 ? -2.030 -4.731 -9.285 1.00 98.06 84 ARG A O 1
ATOM 655 N N . TRP A 1 85 ? -0.093 -5.814 -9.014 1.00 98.00 85 TRP A N 1
ATOM 656 C CA . TRP A 1 85 ? 0.417 -5.486 -10.337 1.00 98.00 85 TRP A CA 1
ATOM 657 C C . TRP A 1 85 ? 1.172 -6.664 -10.942 1.00 98.00 85 TRP A C 1
ATOM 659 O O . TRP A 1 85 ? 1.687 -7.534 -10.240 1.00 98.00 85 TRP A O 1
ATOM 669 N N . LYS A 1 86 ? 1.217 -6.689 -12.273 1.00 96.94 86 LYS A N 1
ATOM 670 C CA . LYS A 1 86 ? 2.090 -7.580 -13.042 1.00 96.94 86 LYS A CA 1
ATOM 671 C C . LYS A 1 86 ? 3.301 -6.792 -13.525 1.00 96.94 86 LYS A C 1
ATOM 673 O O . LYS A 1 86 ? 3.156 -5.624 -13.879 1.00 96.94 86 LYS A O 1
ATOM 678 N N . VAL A 1 87 ? 4.458 -7.444 -13.567 1.00 95.12 87 VAL A N 1
ATOM 679 C CA . VAL A 1 87 ? 5.723 -6.889 -14.062 1.00 95.12 87 VAL A CA 1
ATOM 680 C C . VAL A 1 87 ? 6.113 -7.622 -15.349 1.00 95.12 87 VAL A C 1
ATOM 682 O O . VAL A 1 87 ? 6.849 -8.607 -15.309 1.00 95.12 87 VAL A O 1
ATOM 685 N N . PRO A 1 88 ? 5.576 -7.203 -16.505 1.00 92.25 88 PRO A N 1
ATOM 686 C CA . PRO A 1 88 ? 5.995 -7.742 -17.792 1.00 92.25 88 PRO A CA 1
ATOM 687 C C . PRO A 1 88 ? 7.393 -7.229 -18.181 1.00 92.25 88 PRO A C 1
ATOM 689 O O . PRO A 1 88 ? 7.854 -6.189 -17.703 1.00 92.25 88 PRO A O 1
ATOM 692 N N . LEU A 1 89 ? 8.056 -7.967 -19.079 1.00 86.81 89 LEU A N 1
ATOM 693 C CA . LEU A 1 89 ? 9.428 -7.686 -19.526 1.00 86.81 89 LEU A CA 1
ATOM 694 C C . LEU A 1 89 ? 9.558 -6.361 -20.288 1.00 86.81 89 LEU A C 1
ATOM 696 O O . LEU A 1 89 ? 10.559 -5.669 -20.139 1.00 86.81 89 LEU A O 1
ATOM 700 N N . TYR A 1 90 ? 8.562 -6.025 -21.109 1.00 89.12 90 TYR A N 1
ATOM 701 C CA . TYR A 1 90 ? 8.645 -4.905 -22.053 1.00 89.12 90 TYR A CA 1
ATOM 702 C C . TYR A 1 90 ? 7.649 -3.782 -21.765 1.00 89.12 90 TYR A C 1
ATOM 704 O O . TYR A 1 90 ? 7.883 -2.646 -22.168 1.00 89.12 90 TYR A O 1
ATOM 712 N N . ASP A 1 91 ? 6.559 -4.078 -21.055 1.00 93.44 91 ASP A N 1
ATOM 713 C CA . ASP A 1 91 ? 5.541 -3.084 -20.7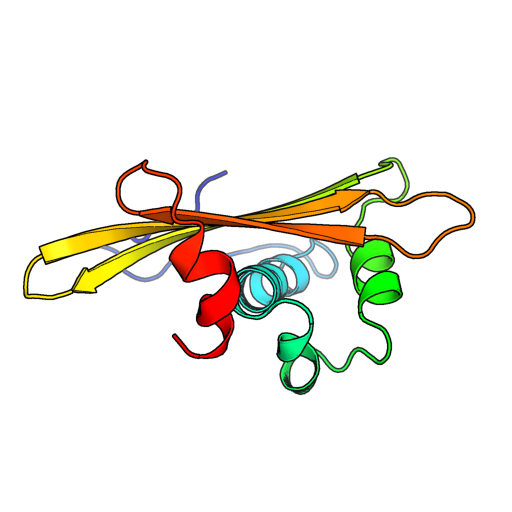29 1.00 93.44 91 ASP A CA 1
ATOM 714 C C . ASP A 1 91 ? 5.746 -2.513 -19.315 1.00 93.44 91 ASP A C 1
ATOM 716 O O . ASP A 1 91 ? 6.267 -3.192 -18.424 1.00 93.44 91 ASP A O 1
ATOM 720 N N . PRO A 1 92 ? 5.315 -1.270 -19.051 1.00 93.88 92 PRO A N 1
ATOM 721 C CA . PRO A 1 92 ? 5.239 -0.752 -17.692 1.00 93.88 92 PRO A CA 1
ATOM 722 C C . PRO A 1 92 ? 4.278 -1.593 -16.832 1.00 93.88 92 PRO A C 1
ATOM 724 O O . PRO A 1 92 ? 3.209 -1.982 -17.324 1.00 93.88 92 PRO A O 1
ATOM 727 N N . PRO A 1 93 ? 4.592 -1.838 -15.544 1.00 95.69 93 PRO A N 1
ATOM 728 C CA . PRO A 1 93 ? 3.663 -2.487 -14.635 1.00 95.69 93 PRO A CA 1
ATOM 729 C C . PRO A 1 93 ? 2.324 -1.761 -14.568 1.00 95.69 93 PRO A C 1
ATOM 731 O O . PRO A 1 93 ? 2.257 -0.529 -14.531 1.00 95.69 93 PRO A O 1
ATOM 734 N N . LYS A 1 94 ? 1.245 -2.543 -14.532 1.00 94.50 94 LYS A N 1
ATOM 735 C CA . LYS A 1 94 ? -0.122 -2.033 -14.395 1.00 94.50 94 LYS A CA 1
ATOM 736 C C . LYS A 1 94 ? -0.706 -2.510 -13.081 1.00 94.50 94 LYS A C 1
ATOM 738 O O . LYS A 1 94 ? -0.802 -3.714 -12.843 1.00 94.50 94 LYS A O 1
ATOM 743 N N . GLU A 1 95 ? -1.099 -1.554 -12.251 1.00 96.44 95 GLU A N 1
ATOM 744 C CA . GLU A 1 95 ? -1.749 -1.818 -10.975 1.00 96.44 95 GLU A CA 1
ATOM 745 C C . GLU A 1 95 ? -3.262 -2.008 -11.134 1.00 96.44 95 GLU A C 1
ATOM 747 O O . GLU A 1 95 ? -3.927 -1.313 -11.902 1.00 96.44 95 GLU A O 1
ATOM 752 N N . ARG A 1 96 ? -3.804 -2.926 -10.334 1.00 97.25 96 ARG A N 1
ATOM 753 C CA . ARG A 1 96 ? -5.213 -3.044 -9.986 1.00 97.25 96 ARG A CA 1
ATOM 754 C C . ARG A 1 96 ? -5.383 -2.795 -8.490 1.00 97.25 96 ARG A C 1
ATOM 756 O O . ARG A 1 96 ? -4.663 -3.381 -7.681 1.00 97.25 96 ARG A O 1
ATOM 763 N N . PHE A 1 97 ? -6.368 -1.974 -8.143 1.00 97.81 97 PHE A N 1
ATOM 764 C CA . PHE A 1 97 ? -6.716 -1.634 -6.768 1.00 97.81 97 PHE A CA 1
ATOM 765 C C . PHE A 1 97 ? -8.129 -2.121 -6.437 1.00 97.81 97 PHE A C 1
ATOM 767 O O . PHE A 1 97 ? -9.044 -1.955 -7.243 1.00 97.81 97 PHE A O 1
ATOM 774 N N . THR A 1 98 ? -8.297 -2.736 -5.270 1.00 97.94 98 THR A N 1
ATOM 775 C CA . THR A 1 98 ? -9.592 -3.189 -4.747 1.00 97.94 98 THR A CA 1
ATOM 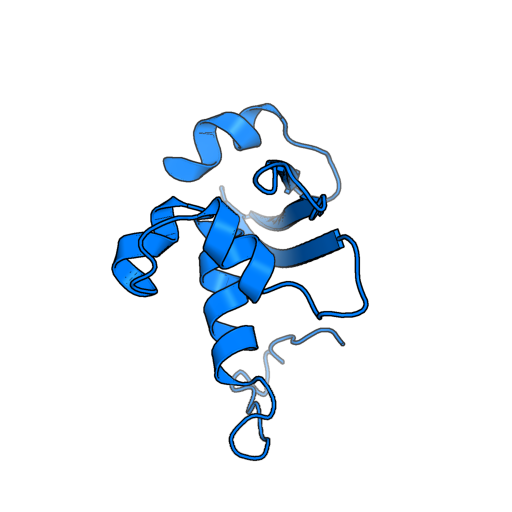776 C C . THR A 1 98 ? -9.741 -2.772 -3.292 1.00 97.94 98 THR A C 1
ATOM 778 O O . THR A 1 98 ? -8.774 -2.842 -2.528 1.00 97.94 98 THR A O 1
ATOM 781 N N . VAL A 1 99 ? -10.963 -2.400 -2.917 1.00 98.00 99 VAL A N 1
ATOM 782 C CA . VAL A 1 99 ? -11.338 -2.008 -1.556 1.00 98.00 99 VAL A CA 1
ATOM 783 C C . VAL A 1 99 ? -12.444 -2.935 -1.069 1.00 98.00 99 VAL A C 1
ATOM 785 O O . VAL A 1 99 ? -13.388 -3.209 -1.806 1.00 98.00 99 VAL A O 1
ATOM 788 N N . THR A 1 100 ? -12.341 -3.398 0.171 1.00 97.81 100 THR A N 1
ATOM 789 C CA . THR A 1 100 ? -13.399 -4.129 0.875 1.00 97.81 100 THR A CA 1
ATOM 790 C C . THR A 1 100 ? -13.746 -3.433 2.182 1.00 97.81 100 THR A C 1
ATOM 792 O O . THR A 1 100 ? -12.838 -2.952 2.860 1.00 97.81 100 THR A O 1
ATOM 795 N N . VAL A 1 101 ? -15.019 -3.438 2.570 1.00 96.88 101 VAL A N 1
ATOM 796 C CA . VAL A 1 101 ? -15.485 -2.974 3.885 1.00 96.88 101 VAL A CA 1
ATOM 797 C C . VAL A 1 101 ? -16.334 -4.070 4.509 1.00 96.88 101 VAL A C 1
ATOM 799 O O . VAL A 1 101 ? -17.298 -4.516 3.898 1.00 96.88 101 VAL A O 1
ATOM 802 N N . ASP A 1 102 ? -15.950 -4.527 5.700 1.00 96.06 102 ASP A N 1
ATOM 803 C CA . ASP A 1 102 ? -16.581 -5.646 6.416 1.00 96.06 102 ASP A CA 1
ATOM 804 C C . ASP A 1 102 ? -16.720 -6.921 5.562 1.00 96.06 102 ASP A C 1
ATOM 806 O O . ASP A 1 102 ? -17.674 -7.683 5.680 1.00 96.06 102 ASP A O 1
ATOM 810 N N . GLY A 1 103 ? -15.729 -7.162 4.697 1.00 95.00 103 GLY A N 1
ATOM 811 C CA . GLY A 1 103 ? -15.671 -8.327 3.810 1.00 95.00 103 GLY A CA 1
ATOM 812 C C . GLY A 1 103 ? -16.383 -8.154 2.466 1.00 95.00 103 GLY A C 1
ATOM 813 O O . GLY A 1 103 ? -16.216 -9.004 1.595 1.00 95.00 103 GLY A O 1
ATOM 814 N N . GLU A 1 104 ? -17.107 -7.055 2.255 1.00 96.81 104 GLU A N 1
ATOM 815 C CA . GLU A 1 104 ? -17.799 -6.768 0.994 1.00 96.81 104 GLU A CA 1
ATOM 816 C C . GLU A 1 104 ? -16.954 -5.869 0.089 1.00 96.81 104 GLU A C 1
ATOM 818 O O . GLU A 1 104 ? -16.403 -4.868 0.545 1.00 96.81 104 GLU A O 1
ATOM 823 N N . GLU A 1 105 ? -16.846 -6.202 -1.201 1.00 96.81 105 GLU A N 1
ATOM 824 C CA . GLU A 1 105 ? -16.139 -5.366 -2.179 1.00 96.81 105 GLU A CA 1
ATOM 825 C C . GLU A 1 105 ? -16.882 -4.042 -2.412 1.00 96.81 105 GLU A C 1
ATOM 827 O O . GLU A 1 105 ? -18.093 -4.011 -2.628 1.00 96.81 105 GLU A O 1
ATOM 832 N N . ARG A 1 106 ? -16.139 -2.934 -2.383 1.00 95.56 106 ARG A N 1
ATOM 833 C CA . ARG A 1 106 ? -16.656 -1.566 -2.488 1.00 95.56 106 ARG A CA 1
ATOM 834 C C . ARG A 1 106 ? -16.052 -0.858 -3.690 1.00 95.56 106 ARG A C 1
ATOM 836 O O . ARG A 1 106 ? -15.063 -0.133 -3.585 1.00 95.56 106 ARG A O 1
ATOM 843 N N . THR A 1 107 ? -16.641 -1.091 -4.858 1.00 94.12 107 THR A N 1
ATOM 844 C CA . THR A 1 107 ? -16.205 -0.488 -6.129 1.00 94.12 107 THR A CA 1
ATOM 845 C C . THR A 1 107 ? -16.408 1.026 -6.164 1.00 94.12 107 THR A C 1
ATOM 847 O O . THR A 1 107 ? -15.615 1.734 -6.783 1.00 94.12 107 THR A O 1
ATOM 850 N N . ASP A 1 108 ? -17.408 1.532 -5.443 1.00 93.69 108 ASP A N 1
ATOM 851 C CA . ASP A 1 108 ? -17.657 2.959 -5.230 1.00 93.69 108 ASP A CA 1
ATOM 852 C C . ASP A 1 108 ? -16.486 3.650 -4.514 1.00 93.69 108 ASP A C 1
ATOM 854 O O . ASP A 1 108 ? -16.110 4.776 -4.854 1.00 93.69 108 ASP A O 1
ATOM 858 N N . LEU A 1 109 ? -15.849 2.937 -3.580 1.00 93.38 109 LEU A N 1
ATOM 859 C CA . LEU A 1 109 ? -14.670 3.421 -2.876 1.00 93.38 109 LEU A CA 1
ATOM 860 C C . LEU A 1 109 ? -13.405 3.346 -3.724 1.00 93.38 109 LEU A C 1
ATOM 862 O O . LEU A 1 109 ? -12.513 4.143 -3.505 1.00 93.38 109 LEU A O 1
ATOM 866 N N . VAL A 1 110 ? -13.291 2.464 -4.720 1.00 91.31 110 VAL A N 1
ATOM 867 C CA . VAL A 1 110 ? -12.067 2.378 -5.548 1.00 91.31 110 VAL A CA 1
ATOM 868 C C . VAL A 1 110 ? -11.780 3.699 -6.271 1.00 91.31 110 VAL A C 1
ATOM 870 O O . VAL A 1 110 ? -10.634 4.146 -6.305 1.00 91.31 110 VAL A O 1
ATOM 873 N N . ALA A 1 111 ? -12.815 4.327 -6.836 1.00 85.44 111 ALA A N 1
ATOM 874 C CA . ALA A 1 111 ? -12.681 5.589 -7.563 1.00 85.44 111 ALA A CA 1
ATOM 875 C C . ALA A 1 111 ? -12.509 6.798 -6.627 1.00 85.44 111 ALA A C 1
ATOM 877 O O . ALA A 1 111 ? -11.760 7.717 -6.952 1.00 85.44 111 ALA A O 1
ATOM 878 N N . SER A 1 112 ? -13.181 6.778 -5.472 1.00 90.69 112 SER A N 1
ATOM 879 C CA . SER A 1 112 ? -13.208 7.883 -4.503 1.00 90.69 112 SER A CA 1
ATOM 880 C C . SER A 1 112 ? -12.149 7.779 -3.403 1.00 90.69 112 SER A C 1
ATOM 882 O O . SER A 1 112 ? -11.888 8.769 -2.730 1.00 90.69 112 SER A O 1
ATOM 884 N N . TRP A 1 113 ? -11.469 6.634 -3.258 1.00 92.81 113 TRP A N 1
ATOM 885 C CA . TRP A 1 113 ? -10.414 6.398 -2.263 1.00 92.81 113 TRP A CA 1
ATOM 886 C C . TRP A 1 113 ? -9.395 7.530 -2.157 1.00 92.81 113 TRP A C 1
ATOM 888 O O . TRP A 1 113 ? -9.003 7.880 -1.051 1.00 92.81 113 TRP A O 1
ATOM 898 N N . PRO A 1 114 ? -8.937 8.132 -3.271 1.00 80.94 114 PRO A N 1
ATOM 899 C CA . PRO A 1 114 ? -7.943 9.186 -3.178 1.00 80.94 114 PRO A CA 1
ATOM 900 C C . PRO A 1 114 ? -8.446 10.488 -2.525 1.00 80.94 114 PRO A C 1
ATOM 902 O O . PRO A 1 114 ? -7.631 11.378 -2.281 1.00 80.94 114 PRO A O 1
ATOM 905 N N . GLU A 1 115 ? -9.755 10.625 -2.320 1.00 78.50 115 GLU A N 1
ATOM 906 C CA . GLU A 1 115 ? -10.435 11.754 -1.670 1.00 78.50 115 GLU A CA 1
ATOM 907 C C . GLU A 1 115 ? -10.929 11.409 -0.253 1.00 78.50 115 GLU A C 1
ATOM 909 O O . GLU A 1 115 ? -11.419 12.293 0.448 1.00 78.50 115 GLU A O 1
ATOM 914 N N . TYR A 1 116 ? -10.815 10.137 0.143 1.00 68.44 116 TYR A N 1
ATOM 915 C CA . TYR A 1 116 ? -11.336 9.565 1.387 1.00 68.44 116 TYR A CA 1
ATOM 916 C C . TYR A 1 116 ? -10.346 9.697 2.551 1.00 68.44 116 TYR A C 1
ATOM 918 O O . TYR A 1 116 ? -10.813 9.937 3.692 1.00 68.44 116 TYR A O 1
#

Organism: NCBI:txid408172

Secondary structure (DSSP, 8-state):
-----BTTB--------TTSSHHHHHHHHHHHHHGGGGHHHH--S-HHHHHHHTS-TT-SEEEEEEEEEEEETTEEEEEEEEEEEE--SSSPPEEEEEEEETTEE-HHHHHHGGG-

InterPro domains:
  IPR027417 P-loop containing nucleoside triphosphate hydrolase [G3DSA:3.40.50.300] (3-114)
  IPR027417 P-loop containing nucleoside triphosphate hydrolase [SSF52540] (8-74)
  IPR038729 Rad50/SbcC-type AAA domain [PF13476] (6-82)